Protein AF-A0A327VE79-F1 (afdb_monomer_lite)

Sequence (157 aa):
MPVRDIQALRSAVVGSVSLAGVLRALGLPQSGHVQARVKESIKAQGLSTAHFTGQGHNRGRPAANRKTADEILRRLPGDAPRPKRPQLVRALEEKGVEYECRLCGTGPVWRGKRLVLEIDHVNGDPRDNRLGNLRYLCPSCHSQTATHSRPRKGARR

Structure (mmCIF, N/CA/C/O backbone):
data_AF-A0A327VE79-F1
#
_entry.id   AF-A0A327VE79-F1
#
loop_
_atom_site.group_PDB
_atom_site.id
_atom_site.type_symbol
_atom_site.label_atom_id
_atom_site.label_alt_id
_atom_site.label_comp_id
_atom_site.label_asym_id
_atom_site.label_entity_id
_atom_site.label_seq_id
_atom_site.pdbx_PDB_ins_code
_atom_site.Cartn_x
_atom_site.Cartn_y
_atom_site.Cartn_z
_atom_site.occupancy
_atom_site.B_iso_or_equiv
_atom_site.auth_seq_id
_atom_site.auth_comp_id
_atom_site.auth_asym_id
_atom_site.auth_atom_id
_atom_site.pdbx_PDB_model_num
ATOM 1 N N . MET A 1 1 ? -21.069 8.135 39.970 1.00 51.06 1 MET A N 1
ATOM 2 C CA . MET A 1 1 ? -22.520 8.043 39.724 1.00 51.06 1 MET A CA 1
ATOM 3 C C . MET A 1 1 ? -22.723 7.130 38.520 1.00 51.06 1 MET A C 1
ATOM 5 O O . MET A 1 1 ? -22.349 7.553 37.430 1.00 51.06 1 MET A O 1
ATOM 9 N N . PRO A 1 2 ? -23.160 5.873 38.710 1.00 60.34 2 PRO A N 1
ATOM 10 C CA . PRO A 1 2 ? -23.519 4.982 37.600 1.00 60.34 2 PRO A CA 1
ATOM 11 C C . PRO A 1 2 ? -24.681 5.583 36.795 1.00 60.34 2 PRO A C 1
ATOM 13 O O . PRO A 1 2 ? -25.408 6.426 37.325 1.00 60.34 2 PRO A O 1
ATOM 16 N N . VAL A 1 3 ? -24.855 5.177 35.531 1.00 68.31 3 VAL A N 1
ATOM 17 C CA . VAL A 1 3 ? -26.069 5.531 34.773 1.00 68.31 3 VAL A CA 1
ATOM 18 C C . VAL A 1 3 ? -27.247 4.910 35.522 1.00 68.31 3 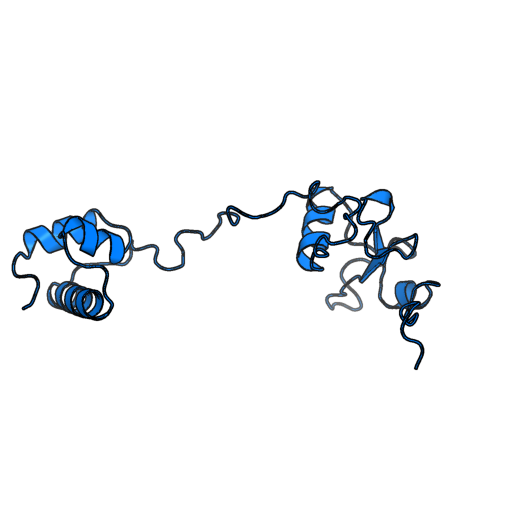VAL A C 1
ATOM 20 O O . VAL A 1 3 ? -27.370 3.691 35.571 1.00 68.31 3 VAL A O 1
ATOM 23 N N . ARG A 1 4 ? -28.041 5.744 36.203 1.00 70.44 4 ARG A N 1
ATOM 24 C CA . ARG A 1 4 ? -29.097 5.286 37.123 1.00 70.44 4 ARG A CA 1
ATOM 25 C C . ARG A 1 4 ? -30.332 4.777 36.384 1.00 70.44 4 ARG A C 1
ATOM 27 O O . ARG A 1 4 ? -31.035 3.921 36.905 1.00 70.44 4 ARG A O 1
ATOM 34 N N . ASP A 1 5 ? -30.569 5.287 35.179 1.00 87.19 5 ASP A N 1
ATOM 35 C CA . ASP A 1 5 ? -31.680 4.863 34.337 1.00 87.19 5 ASP A CA 1
ATOM 36 C C . ASP A 1 5 ? -31.263 3.688 33.439 1.00 87.19 5 ASP A C 1
ATOM 38 O O . ASP A 1 5 ? -30.596 3.845 32.411 1.00 87.19 5 ASP A O 1
ATOM 42 N N . ILE A 1 6 ? -31.653 2.487 33.864 1.00 85.69 6 ILE A N 1
ATOM 43 C CA . ILE A 1 6 ? -31.361 1.229 33.171 1.00 85.69 6 ILE A CA 1
ATOM 44 C C . ILE A 1 6 ? -32.112 1.145 31.833 1.00 85.69 6 ILE A C 1
ATOM 46 O O . ILE A 1 6 ? -31.572 0.597 30.869 1.00 85.69 6 ILE A O 1
ATOM 50 N N . GLN A 1 7 ? -33.327 1.701 31.740 1.00 89.19 7 GLN A N 1
ATOM 51 C CA . GLN A 1 7 ? -34.115 1.671 30.503 1.00 89.19 7 GLN A CA 1
ATOM 52 C C . GLN A 1 7 ? -33.508 2.603 29.459 1.00 89.19 7 GLN A C 1
ATOM 54 O O . GLN A 1 7 ? -33.308 2.190 28.315 1.00 89.19 7 GLN A O 1
ATOM 59 N N . ALA A 1 8 ? -33.111 3.813 29.861 1.00 90.19 8 ALA A N 1
ATOM 60 C CA . ALA A 1 8 ? -32.377 4.721 28.985 1.00 90.19 8 ALA A CA 1
ATOM 61 C C . ALA A 1 8 ? -31.054 4.104 28.508 1.00 90.19 8 ALA A C 1
ATOM 63 O O . ALA A 1 8 ? -30.742 4.166 27.317 1.00 90.19 8 ALA A O 1
ATOM 64 N N . LEU A 1 9 ? -30.297 3.446 29.400 1.00 92.31 9 LEU A N 1
ATOM 65 C CA . LEU A 1 9 ? -29.057 2.755 29.032 1.00 92.31 9 LEU A CA 1
ATOM 66 C C . LEU A 1 9 ? -29.307 1.639 28.008 1.00 92.31 9 LEU A C 1
ATOM 68 O O . LEU A 1 9 ? -28.587 1.553 27.012 1.00 92.31 9 LEU A O 1
ATOM 72 N N . ARG A 1 10 ? -30.326 0.799 28.224 1.00 92.81 10 ARG A N 1
ATOM 73 C CA . ARG A 1 10 ? -30.683 -0.286 27.300 1.00 92.81 10 ARG A CA 1
ATOM 74 C C . ARG A 1 10 ? -31.088 0.264 25.932 1.00 92.81 10 ARG A C 1
ATOM 76 O O . ARG A 1 10 ? -30.537 -0.187 24.929 1.00 92.81 10 ARG A O 1
ATOM 83 N N . SER A 1 11 ? -31.972 1.258 25.886 1.00 93.31 11 SER A N 1
ATOM 84 C CA . SER A 1 11 ? -32.394 1.908 24.638 1.00 93.31 11 SER A CA 1
ATOM 85 C C . SER A 1 11 ? -31.215 2.536 23.892 1.00 93.31 11 SER A C 1
ATOM 87 O O . SER A 1 11 ? -31.074 2.349 22.684 1.00 93.31 11 SER A O 1
ATOM 89 N N . ALA A 1 12 ? -30.307 3.204 24.610 1.00 93.88 12 ALA A N 1
ATOM 90 C CA . ALA A 1 12 ? -29.112 3.802 24.023 1.00 93.88 12 ALA A CA 1
ATOM 91 C C . ALA A 1 12 ? -28.140 2.755 23.451 1.00 93.88 12 ALA A C 1
ATOM 93 O O . ALA A 1 12 ? -27.565 2.982 22.385 1.00 93.88 12 ALA A O 1
ATOM 94 N N . VAL A 1 13 ? -27.957 1.612 24.126 1.00 93.75 13 VAL A N 1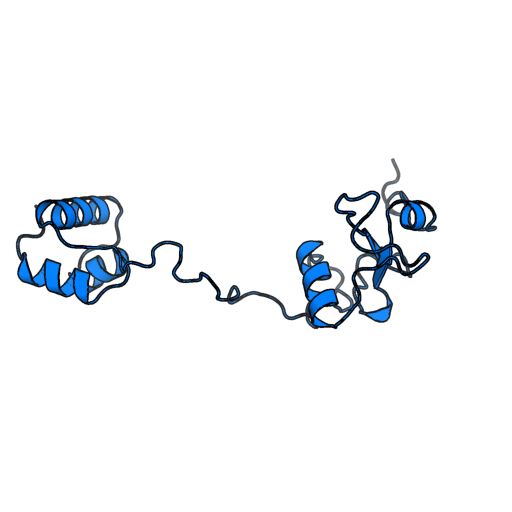
ATOM 95 C CA . VAL A 1 13 ? -27.116 0.499 23.645 1.00 93.75 13 VAL A CA 1
ATOM 96 C C . VAL A 1 13 ? -27.721 -0.163 22.411 1.00 93.75 13 VAL A C 1
ATOM 98 O O . VAL A 1 13 ? -27.000 -0.403 21.446 1.00 93.75 13 VAL A O 1
ATOM 101 N N . VAL A 1 14 ? -29.030 -0.422 22.405 1.00 93.56 14 VAL A N 1
ATOM 102 C CA . VAL A 1 14 ? -29.722 -1.023 21.253 1.00 93.56 14 VAL A CA 1
ATOM 103 C C . VAL A 1 14 ? -29.694 -0.085 20.041 1.00 93.56 14 VAL A C 1
ATOM 105 O O . VAL A 1 14 ? -29.409 -0.530 18.934 1.00 93.56 14 VAL A O 1
ATOM 108 N N . GLY A 1 15 ? -29.912 1.218 20.243 1.00 92.00 15 GLY A N 1
ATOM 109 C CA . GLY A 1 15 ? -29.928 2.217 19.168 1.00 92.00 15 GLY A CA 1
ATOM 110 C C . GLY A 1 15 ? -28.552 2.664 18.659 1.00 92.00 15 GLY A C 1
ATOM 111 O O . GLY A 1 15 ? -28.477 3.489 17.750 1.00 92.00 15 GLY A O 1
ATOM 112 N N . SER A 1 16 ? -27.454 2.162 19.232 1.00 92.94 16 SER A N 1
ATOM 113 C CA . SER A 1 16 ? -26.094 2.593 18.892 1.00 92.94 16 SER A CA 1
ATOM 114 C C . SER A 1 16 ? -25.228 1.448 18.382 1.00 92.94 16 SER A C 1
ATOM 116 O O . SER A 1 16 ? -25.327 0.318 18.836 1.00 92.94 16 SER A O 1
ATOM 118 N N . VAL A 1 17 ? -24.281 1.773 17.500 1.00 90.62 17 VAL A N 1
ATOM 119 C CA . VAL A 1 17 ? -23.235 0.845 17.016 1.00 90.62 17 VAL A CA 1
ATOM 120 C C . VAL A 1 17 ? -21.860 1.112 17.648 1.00 90.62 17 VAL A C 1
ATOM 122 O O . VAL A 1 17 ? -20.842 0.560 17.233 1.00 90.62 17 VAL A O 1
ATOM 125 N N . SER A 1 18 ? -21.789 2.018 18.627 1.00 91.00 18 SER A N 1
ATOM 126 C CA . SER A 1 18 ? -20.550 2.384 19.323 1.00 91.00 18 SER A CA 1
ATOM 127 C C . SER A 1 18 ? -20.831 3.040 20.674 1.00 91.00 18 SER A C 1
ATOM 129 O O . SER A 1 18 ? -21.877 3.659 20.861 1.00 91.00 18 SER A O 1
ATOM 131 N N . LEU A 1 19 ? -19.852 3.008 21.584 1.00 90.88 19 LEU A N 1
ATOM 132 C CA . LEU A 1 19 ? -19.936 3.702 22.878 1.00 90.88 19 LEU A CA 1
ATOM 133 C C . LEU A 1 19 ? -20.064 5.220 22.749 1.00 90.88 19 LEU A C 1
ATOM 135 O O . LEU A 1 19 ? -20.756 5.839 23.549 1.00 90.88 19 LEU A O 1
ATOM 139 N N . ALA A 1 20 ? -19.436 5.819 21.736 1.00 90.62 20 ALA A N 1
ATOM 140 C CA . ALA A 1 20 ? -19.617 7.239 21.451 1.00 90.62 20 ALA A CA 1
ATOM 141 C C . ALA A 1 20 ? -21.079 7.549 21.085 1.00 90.62 20 ALA A C 1
ATOM 143 O O . ALA A 1 20 ? -21.621 8.559 21.530 1.00 90.62 20 ALA A O 1
ATOM 144 N N . GLY A 1 21 ? -21.728 6.655 20.328 1.00 91.06 21 GLY A N 1
ATOM 145 C CA . GLY A 1 21 ? -23.165 6.704 20.049 1.00 91.06 21 GLY A CA 1
ATOM 146 C C . GLY A 1 21 ? -24.008 6.628 21.321 1.00 91.06 21 GLY A C 1
ATOM 147 O O . GLY A 1 21 ? -24.836 7.508 21.534 1.00 91.06 21 GLY A O 1
ATOM 148 N N . VAL A 1 22 ? -23.711 5.667 22.204 1.00 93.00 22 VAL A N 1
ATOM 149 C CA . VAL A 1 22 ? -24.403 5.515 23.498 1.00 93.00 22 VAL A CA 1
ATOM 150 C C . VAL A 1 22 ? -24.294 6.790 24.330 1.00 93.00 22 VAL A C 1
ATOM 152 O O . VAL A 1 22 ? -25.290 7.296 24.830 1.00 93.00 22 VAL A O 1
ATOM 155 N N . LEU A 1 23 ? -23.092 7.355 24.439 1.00 93.25 23 LEU A N 1
ATOM 156 C CA . LEU A 1 23 ? -22.861 8.598 25.169 1.00 93.25 23 LEU A CA 1
ATOM 157 C C . LEU A 1 23 ? -23.647 9.776 24.584 1.00 93.25 23 LEU A C 1
ATOM 159 O O . LEU A 1 23 ? -24.232 10.532 25.348 1.00 93.25 23 LEU A O 1
ATOM 163 N N . ARG A 1 24 ? -23.714 9.912 23.250 1.00 93.44 24 ARG A N 1
ATOM 164 C CA . ARG A 1 24 ? -24.538 10.947 22.598 1.00 93.44 24 ARG A CA 1
ATOM 165 C C . ARG A 1 24 ? -26.024 10.759 22.890 1.00 93.44 24 ARG A C 1
ATOM 167 O O . ARG A 1 24 ? -26.687 11.731 23.224 1.00 93.44 24 ARG A O 1
ATOM 174 N N . ALA A 1 25 ? -26.523 9.527 22.798 1.00 92.56 25 ALA A N 1
ATOM 175 C CA . ALA A 1 25 ? -27.922 9.205 23.076 1.00 92.56 25 ALA A CA 1
ATOM 176 C C . ALA A 1 25 ? -28.309 9.483 24.539 1.00 92.56 25 ALA A C 1
ATOM 178 O O . ALA A 1 25 ? -29.440 9.866 24.813 1.00 92.56 25 ALA A O 1
ATOM 179 N N . LEU A 1 26 ? -27.359 9.341 25.466 1.00 91.75 26 LEU A N 1
ATOM 180 C CA . LEU A 1 26 ? -27.535 9.661 26.885 1.00 91.75 26 LEU A CA 1
ATOM 181 C C . LEU A 1 26 ? -27.219 11.130 27.231 1.00 91.75 26 LEU A C 1
ATOM 183 O O . LEU A 1 26 ? -27.263 11.491 28.404 1.00 91.75 26 LEU A O 1
ATOM 187 N N . GLY A 1 27 ? -26.849 11.969 26.254 1.00 92.00 27 GLY A N 1
ATOM 188 C CA . GLY A 1 27 ? -26.460 13.367 26.491 1.00 92.00 27 GLY A CA 1
ATOM 189 C C . GLY A 1 27 ? -25.178 13.532 27.320 1.00 92.00 27 GLY A C 1
ATOM 190 O O . GLY A 1 27 ? -24.968 14.564 27.953 1.00 92.00 27 GLY A O 1
ATOM 191 N N . LEU A 1 28 ? -24.323 12.510 27.354 1.00 91.56 28 LEU A N 1
ATOM 192 C CA . LEU A 1 28 ? -23.120 12.471 28.176 1.00 91.56 28 LEU A CA 1
ATOM 193 C C . LEU A 1 28 ? -21.878 12.987 27.422 1.00 91.56 28 LEU A C 1
ATOM 195 O O . LEU A 1 28 ? -21.733 12.753 26.215 1.00 91.56 28 LEU A O 1
ATOM 199 N N . PRO A 1 29 ? -20.917 13.615 28.129 1.00 91.06 29 PRO A N 1
ATOM 200 C CA . PRO A 1 29 ? -19.664 14.063 27.530 1.00 91.06 29 PRO A CA 1
ATOM 201 C C . PRO A 1 29 ? -18.846 12.921 26.913 1.00 91.06 29 PRO A C 1
ATOM 203 O O . PRO A 1 29 ? -18.731 11.829 27.475 1.00 91.06 29 PRO A O 1
ATOM 206 N N . GLN A 1 30 ? -18.189 13.205 25.787 1.00 89.56 30 GLN A N 1
ATOM 207 C CA . GLN A 1 30 ? -17.290 12.273 25.099 1.00 89.56 30 GLN A CA 1
ATOM 208 C C . GLN A 1 30 ? -15.899 12.260 25.752 1.00 89.56 30 GLN A C 1
ATOM 210 O O . GLN A 1 30 ? -14.935 12.773 25.193 1.00 89.56 30 GLN A O 1
ATOM 215 N N . SER A 1 31 ? -15.783 11.677 26.948 1.00 92.00 31 SER A N 1
ATOM 216 C CA . SER A 1 31 ? -14.502 11.538 27.654 1.00 92.00 31 SER A CA 1
ATOM 217 C C . SER A 1 31 ? -14.196 10.089 28.029 1.00 92.00 31 SER A C 1
ATOM 219 O O . SER A 1 31 ? -15.102 9.278 28.229 1.00 92.00 31 SER A O 1
ATOM 221 N N . GLY A 1 32 ? -12.908 9.753 28.154 1.00 87.94 32 GLY A N 1
ATOM 222 C CA . GLY A 1 32 ? -12.463 8.395 28.494 1.00 87.94 32 GLY A CA 1
ATOM 223 C C . GLY A 1 32 ? -12.989 7.907 29.849 1.00 87.94 32 GLY A C 1
ATOM 224 O O . GLY A 1 32 ? -13.419 6.763 29.973 1.00 87.94 32 GLY A O 1
ATOM 225 N N . HIS A 1 33 ? -13.044 8.794 30.845 1.00 90.44 33 HIS A N 1
ATOM 226 C CA . HIS A 1 33 ? -13.586 8.479 32.168 1.00 90.44 33 HIS A CA 1
ATOM 227 C C . HIS A 1 33 ? -15.098 8.193 32.131 1.00 90.44 33 HIS A C 1
ATOM 229 O O . HIS A 1 33 ? -15.568 7.244 32.759 1.00 90.44 33 HIS A O 1
ATOM 235 N N . VAL A 1 34 ? -15.872 8.964 31.358 1.00 90.50 34 VAL A N 1
ATOM 236 C CA . VAL A 1 34 ? -17.316 8.718 31.203 1.00 90.50 34 VAL A CA 1
ATOM 237 C C . VAL A 1 34 ? -17.557 7.443 30.381 1.00 90.50 34 VAL A C 1
ATOM 239 O O . VAL A 1 34 ? -18.409 6.635 30.748 1.00 90.50 34 VAL A O 1
ATOM 242 N N . GLN A 1 35 ? -16.753 7.190 29.341 1.00 91.12 35 GLN A N 1
ATOM 243 C CA . GLN A 1 35 ? -16.774 5.928 28.590 1.00 91.12 35 GLN A CA 1
ATOM 244 C C . GLN A 1 35 ? -16.532 4.7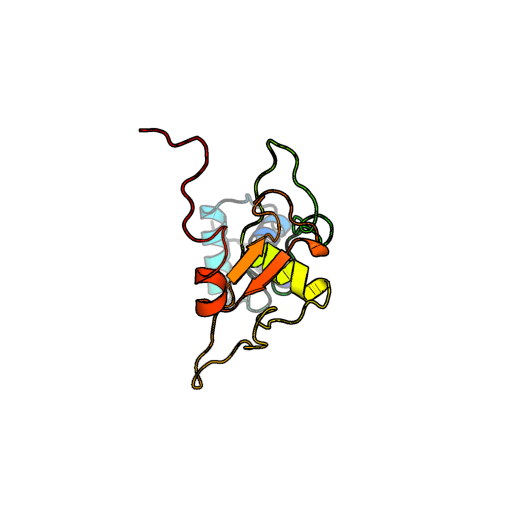06 29.483 1.00 91.12 35 GLN A C 1
ATOM 246 O O . GLN A 1 35 ? -17.257 3.719 29.360 1.00 91.12 35 GLN A O 1
ATOM 251 N N . ALA A 1 36 ? -15.537 4.757 30.376 1.00 91.62 36 ALA A N 1
ATOM 252 C CA . ALA A 1 36 ? -15.231 3.663 31.297 1.00 91.62 36 ALA A CA 1
ATOM 253 C C . ALA A 1 36 ? -16.426 3.343 32.209 1.00 91.62 36 ALA A C 1
ATOM 255 O O . ALA A 1 36 ? -16.842 2.191 32.305 1.00 91.62 36 ALA A O 1
ATOM 256 N N . ARG A 1 37 ? -17.065 4.376 32.766 1.00 90.81 37 ARG A N 1
ATOM 257 C CA . ARG A 1 37 ? -18.255 4.226 33.619 1.00 90.81 37 ARG A CA 1
ATOM 258 C C . ARG A 1 37 ? -19.466 3.659 32.881 1.00 90.81 37 ARG A C 1
ATOM 260 O O . ARG A 1 37 ? -20.197 2.831 33.425 1.00 90.81 37 ARG A O 1
ATOM 267 N N . VAL A 1 38 ? -19.697 4.088 31.639 1.00 91.88 38 VAL A N 1
ATOM 268 C CA . VAL A 1 38 ? -20.778 3.531 30.810 1.00 91.88 38 VAL A CA 1
ATOM 269 C C . VAL A 1 38 ? -20.489 2.069 30.468 1.00 91.88 38 VAL A C 1
ATOM 271 O O . VAL A 1 38 ? -21.393 1.247 30.571 1.00 91.88 38 VAL A O 1
ATOM 274 N N . LYS A 1 39 ? -19.237 1.704 30.154 1.00 91.56 39 LYS A N 1
ATOM 275 C CA . LYS A 1 39 ? -18.838 0.297 29.959 1.00 91.56 39 LYS A CA 1
ATOM 276 C C . LYS A 1 39 ? -19.095 -0.555 31.204 1.00 91.56 39 LYS A C 1
ATOM 278 O O . LYS A 1 39 ? -19.638 -1.648 31.077 1.00 91.56 39 LYS A O 1
ATOM 283 N N . GLU A 1 40 ? -18.727 -0.063 32.387 1.00 92.00 40 GLU A N 1
ATOM 284 C CA . GLU A 1 40 ? -19.007 -0.740 33.661 1.00 92.00 40 GLU A CA 1
ATOM 285 C C . GLU A 1 40 ? -20.510 -0.938 33.867 1.00 92.00 40 GLU A C 1
ATOM 287 O O . GLU A 1 40 ? -20.940 -2.037 34.208 1.00 92.00 40 GLU A O 1
ATOM 292 N N . SER A 1 41 ? -21.315 0.088 33.576 1.00 92.38 41 SER A N 1
ATOM 293 C CA . SER A 1 41 ? -22.778 0.019 33.686 1.00 92.38 41 SER A CA 1
ATOM 294 C C . SER A 1 41 ? -23.375 -1.002 32.704 1.00 92.38 41 SER A C 1
ATOM 296 O O . SER A 1 41 ? -24.208 -1.810 33.094 1.00 92.38 41 SER A O 1
ATOM 298 N N . ILE A 1 42 ? -22.912 -1.033 31.449 1.00 93.50 42 ILE A N 1
ATOM 299 C CA . ILE A 1 42 ? -23.322 -2.025 30.435 1.00 93.50 42 ILE A CA 1
ATOM 300 C C . ILE A 1 42 ? -23.005 -3.449 30.904 1.00 93.50 42 ILE A C 1
ATOM 302 O O . ILE A 1 42 ? -23.861 -4.330 30.814 1.00 93.50 42 ILE A O 1
ATOM 306 N N . LYS A 1 43 ? -21.791 -3.667 31.431 1.00 92.31 43 LYS A N 1
ATOM 307 C CA . LYS A 1 43 ? -21.346 -4.971 31.943 1.00 92.31 43 LYS A CA 1
ATOM 308 C C . LYS A 1 43 ? -22.174 -5.411 33.150 1.00 92.31 43 LYS A C 1
ATOM 310 O O . LYS A 1 43 ? -22.607 -6.557 33.189 1.00 92.31 43 LYS A O 1
ATOM 315 N N . ALA A 1 44 ? -22.417 -4.508 34.101 1.00 91.94 44 ALA A N 1
ATOM 316 C CA . ALA A 1 44 ? -23.214 -4.787 35.294 1.00 91.94 44 ALA A CA 1
ATOM 317 C C . ALA A 1 44 ? -24.667 -5.168 34.960 1.00 91.94 44 ALA A C 1
ATOM 319 O O . ALA A 1 44 ? -25.265 -5.969 35.668 1.00 91.94 44 ALA A O 1
ATOM 320 N N . GLN A 1 45 ? -25.218 -4.626 33.870 1.00 90.50 45 GLN A N 1
ATOM 321 C CA . GLN A 1 45 ? -26.582 -4.906 33.408 1.00 90.50 45 GLN A CA 1
ATOM 322 C C . GLN A 1 45 ? -26.668 -6.068 32.400 1.00 90.50 45 GLN A C 1
ATOM 324 O O . GLN A 1 45 ? -27.744 -6.334 31.866 1.00 90.50 45 GLN A O 1
ATOM 329 N N . GLY A 1 46 ? -25.551 -6.739 32.093 1.00 90.88 46 GLY A N 1
ATOM 330 C CA . GLY A 1 46 ? -25.524 -7.869 31.157 1.00 90.88 46 GLY A CA 1
ATOM 331 C C . GLY A 1 46 ? -25.960 -7.515 29.730 1.00 90.88 46 GLY A C 1
ATOM 332 O O . GLY A 1 46 ? -26.468 -8.371 29.008 1.00 90.88 46 GLY A O 1
ATOM 333 N N . LEU A 1 47 ? -25.809 -6.255 29.312 1.00 91.25 47 LEU A N 1
ATOM 334 C CA . LEU A 1 47 ? -26.233 -5.812 27.984 1.00 91.25 47 LEU A CA 1
ATOM 335 C C . LEU A 1 47 ? -25.210 -6.238 26.923 1.00 91.25 47 LEU A C 1
ATOM 337 O O . LEU A 1 47 ? -24.013 -5.965 27.044 1.00 91.25 47 LEU A O 1
ATOM 341 N N . SER A 1 48 ? -25.687 -6.871 25.849 1.00 89.94 48 SER A N 1
ATOM 342 C CA . SER A 1 48 ? -24.834 -7.221 24.711 1.00 89.94 48 SER A CA 1
ATOM 343 C C . SER A 1 48 ? -24.378 -5.970 23.957 1.00 89.94 48 SER A C 1
ATOM 345 O O . SER A 1 48 ? -25.158 -5.057 23.692 1.00 89.94 48 SER A O 1
ATOM 347 N N . THR A 1 49 ? -23.098 -5.956 23.583 1.00 91.06 49 THR A N 1
ATOM 348 C CA . THR A 1 49 ? -22.476 -4.941 22.711 1.00 91.06 49 THR A CA 1
ATOM 349 C C . THR A 1 49 ? -21.844 -5.573 21.472 1.00 91.06 49 THR A C 1
ATOM 351 O O . THR A 1 49 ? -21.035 -4.946 20.795 1.00 91.06 49 THR A O 1
ATOM 354 N N . ALA A 1 50 ? -22.204 -6.823 21.158 1.00 87.69 50 ALA A N 1
ATOM 355 C CA . ALA A 1 50 ? -21.634 -7.573 20.039 1.00 87.69 50 ALA A CA 1
ATOM 356 C C . ALA A 1 50 ? -21.908 -6.921 18.670 1.00 87.69 50 ALA A C 1
ATOM 358 O O . ALA A 1 50 ? -21.115 -7.069 17.746 1.00 87.69 50 ALA A O 1
ATOM 359 N N . HIS A 1 51 ? -23.003 -6.165 18.548 1.00 88.94 51 HIS A N 1
ATOM 360 C CA . HIS A 1 51 ? -23.349 -5.392 17.351 1.00 88.94 51 HIS A CA 1
ATOM 361 C C . HIS A 1 51 ? -22.550 -4.092 17.210 1.00 88.94 51 HIS A C 1
ATOM 363 O O . HIS A 1 51 ? -22.668 -3.405 16.194 1.00 88.94 51 HIS A O 1
ATOM 369 N N . PHE A 1 52 ? -21.740 -3.716 18.206 1.00 90.75 52 PHE A N 1
ATOM 370 C CA . PHE A 1 52 ? -20.899 -2.534 18.088 1.00 90.75 52 PHE A CA 1
ATOM 371 C C . PHE A 1 52 ? -19.787 -2.792 17.076 1.00 90.75 52 PHE A C 1
ATOM 373 O O . PHE A 1 52 ? -18.991 -3.718 17.204 1.00 90.75 52 PHE A O 1
ATOM 380 N N . THR A 1 53 ? -19.675 -1.913 16.086 1.00 84.38 53 THR A N 1
ATOM 381 C CA . THR A 1 53 ? -18.704 -2.066 14.998 1.00 84.38 53 THR A CA 1
ATOM 382 C C . THR A 1 53 ? -17.283 -1.718 15.436 1.00 84.38 53 THR A C 1
ATOM 384 O O . THR A 1 53 ? -16.316 -2.163 14.820 1.00 84.38 53 THR A O 1
ATOM 387 N N . GLY A 1 54 ? -17.133 -0.897 16.484 1.00 79.50 54 GLY A N 1
ATOM 388 C CA . GLY A 1 54 ? -15.837 -0.467 17.013 1.00 79.50 54 GLY A CA 1
ATOM 389 C C . GLY A 1 54 ? -14.901 0.077 15.925 1.00 79.50 54 GLY A C 1
ATOM 390 O O . GLY A 1 54 ? -15.297 0.886 15.081 1.00 79.50 54 GLY A O 1
ATOM 391 N N . GLN A 1 55 ? -13.656 -0.407 15.912 1.00 70.25 55 GLN A N 1
ATOM 392 C CA . GLN A 1 55 ? -12.658 -0.062 14.885 1.00 70.25 55 GLN A CA 1
ATOM 393 C C . GLN A 1 55 ? -12.975 -0.654 13.495 1.00 70.25 55 GLN A C 1
ATOM 395 O O . GLN A 1 55 ? -12.347 -0.290 12.507 1.00 70.25 55 GLN A O 1
ATOM 400 N N . GLY A 1 56 ? -13.968 -1.541 13.396 1.00 73.81 56 GLY A N 1
ATOM 401 C CA . GLY A 1 56 ? -14.425 -2.165 12.156 1.00 73.81 56 GLY A CA 1
ATOM 402 C C . GLY A 1 56 ? -15.502 -1.388 11.395 1.00 73.81 56 GLY A C 1
ATOM 403 O O . GLY A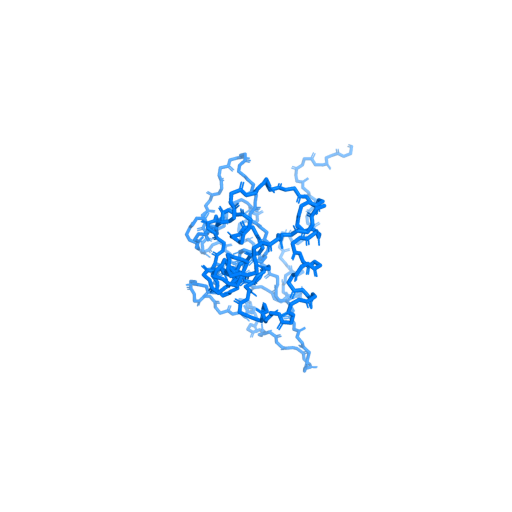 1 56 ? -15.965 -1.885 10.377 1.00 73.81 56 GLY A O 1
ATOM 404 N N . HIS A 1 57 ? -15.895 -0.184 11.827 1.00 77.50 57 HIS A N 1
ATOM 405 C CA . HIS A 1 57 ? -16.931 0.618 11.148 1.00 77.50 57 HIS A CA 1
ATOM 406 C C . HIS A 1 57 ? -16.608 0.939 9.674 1.00 77.50 57 HIS A C 1
ATOM 408 O O . HIS A 1 57 ? -17.517 1.121 8.870 1.00 77.50 57 HIS A O 1
ATOM 414 N N . ASN A 1 58 ? -15.321 0.960 9.312 1.00 72.50 58 ASN A N 1
ATOM 415 C CA . ASN A 1 58 ? -14.852 1.137 7.933 1.00 72.50 58 ASN A CA 1
ATOM 416 C C . ASN A 1 58 ? -14.373 -0.168 7.279 1.00 72.50 58 ASN A C 1
ATOM 418 O O . ASN A 1 58 ? -13.800 -0.140 6.190 1.00 72.50 58 ASN A O 1
ATOM 422 N N . ARG A 1 59 ? -14.558 -1.327 7.919 1.00 76.38 59 ARG A N 1
ATOM 423 C CA . ARG A 1 59 ? -14.086 -2.603 7.373 1.00 76.38 59 ARG A CA 1
ATOM 424 C C . ARG A 1 59 ? -14.811 -2.890 6.056 1.00 76.38 59 ARG A C 1
ATOM 426 O O . ARG A 1 59 ? -16.030 -2.816 5.982 1.00 76.38 59 ARG A O 1
ATOM 433 N N . GLY A 1 60 ? -14.042 -3.178 5.007 1.00 79.31 60 GLY A N 1
ATOM 434 C CA . GLY A 1 60 ? -14.563 -3.395 3.653 1.00 79.31 60 GLY A CA 1
ATOM 435 C C . GLY A 1 60 ? -14.870 -2.116 2.866 1.00 79.31 60 GLY A C 1
ATOM 436 O O . GLY A 1 60 ? -15.115 -2.201 1.666 1.00 79.31 60 GLY A O 1
ATOM 437 N N . ARG A 1 61 ? -14.802 -0.930 3.486 1.00 80.44 61 ARG A N 1
ATOM 438 C CA . ARG A 1 61 ? -14.945 0.349 2.783 1.00 80.44 61 ARG A CA 1
ATOM 439 C C . ARG A 1 61 ? -13.568 0.945 2.491 1.00 80.44 61 ARG A C 1
ATOM 441 O O . ARG A 1 61 ? -12.720 0.994 3.385 1.00 80.44 61 ARG A O 1
ATOM 448 N N . PRO A 1 62 ? -13.315 1.414 1.260 1.00 79.94 62 PRO A N 1
ATOM 449 C CA . PRO A 1 62 ? -12.133 2.211 0.982 1.00 79.94 62 PRO A CA 1
ATOM 450 C C . PRO A 1 62 ? -12.074 3.449 1.883 1.00 79.94 62 PRO A C 1
ATOM 452 O O . PRO A 1 62 ? -13.105 4.036 2.207 1.00 79.94 62 PRO A O 1
ATOM 455 N N . ALA A 1 63 ? -10.866 3.870 2.261 1.00 83.12 63 ALA A N 1
ATOM 456 C CA . ALA A 1 63 ? -10.691 5.146 2.945 1.00 83.12 63 ALA A CA 1
ATOM 457 C C . ALA A 1 63 ? -11.245 6.284 2.073 1.00 83.12 63 ALA A C 1
ATOM 459 O O . ALA A 1 63 ? -11.015 6.296 0.864 1.00 83.12 63 ALA A O 1
ATOM 460 N N . ALA A 1 64 ? -11.934 7.252 2.681 1.00 83.25 64 ALA A N 1
ATOM 461 C CA . ALA A 1 64 ? -12.555 8.363 1.953 1.00 83.25 64 ALA A CA 1
ATOM 462 C C . ALA A 1 64 ? -11.545 9.189 1.131 1.00 83.25 64 ALA A C 1
ATOM 464 O O . ALA A 1 64 ? -11.887 9.744 0.097 1.00 83.25 64 ALA A O 1
ATOM 465 N N . ASN A 1 65 ? -10.283 9.231 1.565 1.00 86.88 65 ASN A N 1
ATOM 466 C CA . ASN A 1 65 ? -9.179 9.910 0.887 1.00 86.88 65 ASN A CA 1
ATOM 467 C C . ASN A 1 65 ? -8.336 8.976 -0.008 1.00 86.88 65 ASN A C 1
ATOM 469 O O . ASN A 1 65 ? -7.194 9.301 -0.352 1.00 86.88 65 ASN A O 1
ATOM 473 N N . ARG A 1 66 ? -8.844 7.785 -0.351 1.00 90.56 66 ARG A N 1
ATOM 474 C CA . ARG A 1 66 ? -8.164 6.866 -1.270 1.00 90.56 66 ARG A CA 1
ATOM 475 C C . ARG A 1 66 ? -8.172 7.470 -2.674 1.00 90.56 66 ARG A C 1
ATOM 477 O O . ARG A 1 66 ? -9.223 7.611 -3.281 1.00 90.56 66 ARG A O 1
ATOM 484 N N . LYS A 1 67 ? -6.978 7.732 -3.205 1.00 93.12 67 LYS A N 1
ATOM 485 C CA . LYS A 1 67 ? -6.784 8.172 -4.595 1.00 93.12 67 LYS A CA 1
ATOM 486 C C . LYS A 1 67 ? -7.248 7.113 -5.595 1.00 93.12 67 LYS A C 1
ATOM 488 O O . LYS A 1 67 ? -7.039 5.918 -5.364 1.00 93.12 67 LYS A O 1
ATOM 493 N N . THR A 1 68 ? -7.797 7.529 -6.723 1.00 94.94 68 THR A N 1
ATOM 494 C CA . THR A 1 68 ? -8.102 6.654 -7.864 1.00 94.94 68 THR A CA 1
ATOM 495 C C . THR A 1 68 ? -6.821 6.168 -8.555 1.00 94.94 68 THR A C 1
ATOM 497 O O . THR A 1 68 ? -5.727 6.685 -8.296 1.00 94.94 68 THR A O 1
ATOM 500 N N . ALA A 1 69 ? -6.933 5.159 -9.426 1.00 96.12 69 ALA A N 1
ATOM 501 C CA . ALA A 1 69 ? -5.818 4.739 -10.272 1.00 96.12 69 ALA A CA 1
ATOM 502 C C . ALA A 1 69 ? -5.296 5.895 -11.141 1.00 96.12 69 ALA A C 1
ATOM 504 O O . ALA A 1 69 ? -4.087 6.092 -11.210 1.00 96.12 69 ALA A O 1
ATOM 505 N N . ASP A 1 70 ? -6.182 6.703 -11.728 1.00 95.94 70 ASP A N 1
ATOM 506 C CA . ASP A 1 70 ? -5.807 7.812 -12.618 1.00 95.94 70 ASP A CA 1
ATOM 507 C C . ASP A 1 70 ? -5.100 8.959 -11.884 1.00 95.94 70 ASP A C 1
ATOM 509 O O . ASP A 1 70 ? -4.145 9.548 -12.390 1.00 95.94 70 ASP A O 1
ATOM 513 N N . GLU A 1 71 ? -5.481 9.233 -10.635 1.00 95.44 71 GLU A N 1
ATOM 514 C CA . GLU A 1 71 ? -4.777 10.211 -9.798 1.00 95.44 71 GLU A CA 1
ATOM 515 C C . GLU A 1 71 ? -3.351 9.775 -9.425 1.00 95.44 71 GLU A C 1
ATOM 517 O O . GLU A 1 71 ? -2.508 10.622 -9.097 1.00 95.44 71 GLU A O 1
ATOM 522 N N . ILE A 1 72 ? -3.091 8.464 -9.434 1.00 96.75 72 ILE A N 1
ATOM 523 C CA . ILE A 1 72 ? -1.788 7.859 -9.141 1.00 96.75 72 ILE A CA 1
ATOM 524 C C . ILE A 1 72 ? -0.950 7.723 -10.414 1.00 96.75 72 ILE A C 1
ATOM 526 O O . ILE A 1 72 ? 0.231 8.081 -10.399 1.00 96.75 72 ILE A O 1
ATOM 530 N N . LEU A 1 73 ? -1.546 7.219 -11.496 1.00 97.50 73 LEU A N 1
ATOM 531 C CA . LEU A 1 73 ? -0.888 6.845 -12.749 1.00 97.50 73 LEU A CA 1
ATOM 532 C C . LEU A 1 73 ? -0.761 8.026 -13.712 1.00 97.50 73 LEU A C 1
ATOM 534 O O . LEU A 1 73 ? -1.180 7.994 -14.869 1.00 97.50 73 LEU A O 1
ATOM 538 N N . ARG A 1 74 ? -0.157 9.095 -13.209 1.00 96.81 74 ARG A N 1
ATOM 539 C CA . ARG A 1 74 ? 0.056 10.346 -13.931 1.00 96.81 74 ARG A CA 1
ATOM 540 C C . ARG A 1 74 ? 1.458 10.872 -13.694 1.00 96.81 74 ARG A C 1
ATOM 542 O O . ARG A 1 74 ? 2.160 10.453 -12.771 1.00 96.81 74 ARG A O 1
ATOM 549 N N . ARG A 1 75 ? 1.841 11.872 -14.482 1.00 96.75 75 ARG A N 1
ATOM 550 C CA . ARG A 1 75 ? 3.035 12.655 -14.181 1.00 96.75 75 ARG A CA 1
ATOM 551 C C . ARG A 1 75 ? 2.780 13.536 -12.958 1.00 96.75 75 ARG A C 1
ATOM 553 O O . ARG A 1 75 ? 1.771 14.243 -12.884 1.00 96.75 75 ARG A O 1
ATOM 560 N N . LEU A 1 76 ? 3.679 13.461 -11.983 1.00 94.44 76 LEU A N 1
ATOM 561 C CA . LEU A 1 76 ? 3.584 14.234 -10.752 1.00 94.44 76 LEU A CA 1
ATOM 562 C C . LEU A 1 76 ? 4.140 15.653 -10.955 1.00 94.44 76 LEU A C 1
ATOM 564 O O . LEU A 1 76 ? 5.208 15.800 -11.553 1.00 94.44 76 LEU A O 1
ATOM 568 N N . PRO A 1 77 ? 3.480 16.684 -10.397 1.00 91.19 77 PRO A N 1
ATOM 569 C CA . PRO A 1 77 ? 4.076 18.003 -10.201 1.00 91.19 77 PRO A CA 1
ATOM 570 C C . PRO A 1 77 ? 5.376 17.930 -9.380 1.00 91.19 77 PRO A C 1
ATOM 572 O O . PRO A 1 77 ? 5.623 16.943 -8.681 1.00 91.19 77 PRO A O 1
ATOM 575 N N . GLY A 1 78 ? 6.217 18.964 -9.467 1.00 85.06 78 GLY A N 1
ATOM 576 C CA . GLY A 1 78 ? 7.570 18.982 -8.888 1.00 85.06 78 GLY A CA 1
ATOM 577 C C . GLY A 1 78 ? 7.633 18.866 -7.358 1.00 85.06 78 GLY A C 1
ATOM 578 O O . GLY A 1 78 ? 8.598 18.337 -6.817 1.00 85.06 78 GLY A O 1
ATOM 579 N N . ASP A 1 79 ? 6.591 19.267 -6.649 1.00 88.69 79 ASP A N 1
ATOM 580 C CA . ASP A 1 79 ? 6.474 19.247 -5.187 1.00 88.69 79 ASP A CA 1
ATOM 581 C C . ASP A 1 79 ? 5.566 18.117 -4.668 1.00 88.69 79 ASP A C 1
ATOM 583 O O . ASP A 1 79 ? 5.634 17.740 -3.499 1.00 88.69 79 ASP A O 1
ATOM 587 N N . ALA A 1 80 ? 4.756 17.514 -5.543 1.00 89.88 80 ALA A N 1
ATOM 588 C CA . ALA A 1 80 ? 3.797 16.494 -5.148 1.00 89.88 80 ALA A CA 1
ATOM 589 C C . ALA A 1 80 ? 4.480 15.250 -4.536 1.00 89.88 80 ALA A C 1
ATOM 591 O O . ALA A 1 80 ? 5.492 14.762 -5.064 1.00 89.88 80 ALA A O 1
ATOM 592 N N . PRO A 1 81 ? 3.906 14.673 -3.460 1.00 91.25 81 PRO A N 1
ATOM 593 C CA . PRO A 1 81 ? 4.439 13.468 -2.844 1.00 91.25 81 PRO A CA 1
ATOM 594 C C . PRO A 1 81 ? 4.311 12.275 -3.794 1.00 91.25 81 PRO A C 1
ATOM 596 O O . PRO A 1 81 ? 3.258 12.040 -4.395 1.00 91.25 81 PRO A O 1
ATOM 599 N N . ARG A 1 82 ? 5.383 11.480 -3.893 1.00 93.81 82 ARG A N 1
ATOM 600 C CA . ARG A 1 82 ? 5.382 10.257 -4.704 1.00 93.81 82 ARG A CA 1
ATOM 601 C C . ARG A 1 82 ? 4.458 9.198 -4.095 1.00 93.81 82 ARG A C 1
ATOM 603 O O . ARG A 1 82 ? 4.487 9.008 -2.875 1.00 93.81 82 ARG A O 1
ATOM 610 N N . PRO A 1 83 ? 3.674 8.475 -4.916 1.00 94.31 83 PRO A N 1
ATOM 611 C CA . PRO A 1 83 ? 2.891 7.355 -4.430 1.00 94.31 83 PRO A CA 1
ATOM 612 C C . PRO A 1 83 ? 3.820 6.272 -3.881 1.00 94.31 83 PRO A C 1
ATOM 614 O O . PRO A 1 83 ? 4.901 6.004 -4.413 1.00 94.31 83 PRO A O 1
ATOM 617 N N . LYS A 1 84 ? 3.394 5.637 -2.793 1.00 94.69 84 LYS A N 1
ATOM 618 C CA . LYS A 1 84 ? 4.084 4.471 -2.240 1.00 94.69 84 LYS A CA 1
ATOM 619 C C . LYS A 1 84 ? 3.861 3.272 -3.161 1.00 94.69 84 LYS A C 1
ATOM 621 O O . LYS A 1 84 ? 2.819 3.168 -3.805 1.00 94.69 84 LYS A O 1
ATOM 626 N N . ARG A 1 85 ? 4.786 2.308 -3.151 1.00 95.31 85 ARG A N 1
ATOM 627 C CA . ARG A 1 85 ? 4.692 1.084 -3.968 1.00 95.31 85 ARG A CA 1
ATOM 628 C C . ARG A 1 85 ? 3.318 0.387 -3.895 1.00 95.31 85 ARG A C 1
ATOM 630 O O . ARG A 1 85 ? 2.796 0.074 -4.958 1.00 95.31 85 ARG A O 1
ATOM 637 N N . PRO A 1 86 ? 2.671 0.196 -2.723 1.00 95.94 86 PRO A N 1
ATOM 638 C CA . PRO A 1 86 ? 1.343 -0.429 -2.675 1.00 95.94 86 PRO A CA 1
ATOM 639 C C . PRO A 1 86 ? 0.262 0.347 -3.440 1.00 95.94 86 PRO A C 1
ATOM 641 O O . PRO A 1 86 ? -0.664 -0.252 -3.973 1.00 95.94 86 PRO A O 1
ATOM 644 N N . GLN A 1 87 ? 0.382 1.677 -3.520 1.00 96.75 87 GLN A N 1
ATOM 645 C CA . GLN A 1 87 ? -0.548 2.510 -4.282 1.00 96.75 87 GLN A CA 1
ATOM 646 C C . GLN A 1 87 ? -0.358 2.313 -5.787 1.00 96.75 87 GLN A C 1
ATOM 648 O O . GLN A 1 87 ? -1.354 2.212 -6.493 1.00 96.75 87 GLN A O 1
ATOM 653 N N . LEU A 1 88 ? 0.894 2.224 -6.251 1.00 97.44 88 LEU A N 1
ATOM 654 C CA . LEU A 1 88 ? 1.212 1.933 -7.651 1.00 97.44 88 LEU A CA 1
ATOM 655 C C . LEU A 1 88 ? 0.766 0.524 -8.047 1.00 97.44 88 LEU A C 1
ATOM 657 O O . LEU A 1 88 ? 0.105 0.384 -9.063 1.00 97.44 88 LEU A O 1
ATOM 661 N N . VAL A 1 89 ? 1.061 -0.494 -7.228 1.00 97.31 89 VAL A N 1
ATOM 662 C CA . VAL A 1 89 ? 0.643 -1.880 -7.507 1.00 97.31 89 VAL A CA 1
ATOM 663 C C . VAL A 1 89 ? -0.869 -1.969 -7.673 1.00 97.31 89 VAL A C 1
ATOM 665 O O . VAL A 1 89 ? -1.339 -2.455 -8.691 1.00 97.31 89 VAL A O 1
ATOM 668 N N . ARG A 1 90 ? -1.620 -1.421 -6.715 1.00 96.75 90 ARG A N 1
ATOM 669 C CA . ARG A 1 90 ? -3.081 -1.385 -6.785 1.00 96.75 90 ARG A CA 1
ATOM 670 C C . ARG A 1 90 ? -3.584 -0.636 -8.021 1.00 96.75 90 ARG A C 1
ATOM 672 O O . ARG A 1 90 ? -4.534 -1.072 -8.647 1.00 96.75 90 ARG A O 1
ATOM 679 N N . ALA A 1 91 ? -2.990 0.510 -8.350 1.00 97.69 91 ALA A N 1
ATOM 680 C CA . ALA A 1 91 ? -3.431 1.296 -9.498 1.00 97.69 91 ALA A CA 1
ATOM 681 C C . ALA A 1 91 ? -3.165 0.576 -10.831 1.00 97.69 91 ALA A C 1
ATOM 683 O O . ALA A 1 91 ? -3.992 0.648 -11.731 1.00 97.69 91 ALA A O 1
ATOM 684 N N . LEU A 1 92 ? -2.032 -0.124 -10.950 1.00 97.94 92 LEU A N 1
ATOM 685 C CA . LEU A 1 92 ? -1.698 -0.953 -12.110 1.00 97.94 92 LEU A CA 1
ATOM 686 C C . LEU A 1 92 ? -2.661 -2.141 -12.241 1.00 97.94 92 LEU A C 1
ATOM 688 O O . LEU A 1 92 ? -3.184 -2.380 -13.325 1.00 97.94 92 LEU A O 1
ATOM 692 N N . GLU A 1 93 ? -2.963 -2.817 -11.132 1.00 96.94 93 GLU A N 1
ATOM 693 C CA . GLU A 1 93 ? -3.965 -3.888 -11.067 1.00 96.94 93 GLU A CA 1
ATOM 694 C C . GLU A 1 93 ? -5.364 -3.386 -11.470 1.00 96.94 93 GLU A C 1
ATOM 696 O O . GLU A 1 93 ? -6.019 -3.995 -12.309 1.00 96.94 93 GLU A O 1
ATOM 701 N N . GLU A 1 94 ? -5.793 -2.220 -10.969 1.00 96.88 94 GLU A N 1
ATOM 702 C CA . GLU A 1 94 ? -7.055 -1.562 -11.361 1.00 96.88 94 GLU A CA 1
ATOM 703 C C . GLU A 1 94 ? -7.107 -1.206 -12.860 1.00 96.88 94 GLU A C 1
ATOM 705 O O . GLU A 1 94 ? -8.194 -1.093 -13.425 1.00 96.88 94 GLU A O 1
ATOM 710 N N . LYS A 1 95 ? -5.951 -1.034 -13.516 1.00 97.31 95 LYS A N 1
ATOM 711 C CA . LYS A 1 95 ? -5.836 -0.816 -14.968 1.00 97.31 95 LYS A CA 1
ATOM 712 C C . LYS A 1 95 ? -5.619 -2.105 -15.768 1.00 97.31 95 LYS A C 1
ATOM 714 O O . LYS A 1 95 ? -5.412 -2.021 -16.974 1.00 97.31 95 LYS A O 1
ATOM 719 N N . GLY A 1 96 ? -5.676 -3.273 -15.127 1.00 96.69 96 GLY A N 1
ATOM 720 C CA . GLY A 1 96 ? -5.530 -4.570 -15.789 1.00 96.69 96 GLY A CA 1
ATOM 721 C C . GLY A 1 96 ? -4.098 -4.897 -16.212 1.00 96.69 96 GLY A C 1
ATOM 722 O O . GLY A 1 96 ? -3.901 -5.694 -17.123 1.00 96.69 96 GLY A O 1
ATOM 723 N N . VAL A 1 97 ? -3.090 -4.278 -15.592 1.00 96.94 97 VAL A N 1
ATOM 724 C CA . VAL A 1 97 ? -1.689 -4.614 -15.870 1.00 96.94 97 VAL A CA 1
ATOM 725 C C . VAL A 1 97 ? -1.353 -5.944 -15.213 1.00 96.94 97 VAL A C 1
ATOM 727 O O . VAL A 1 97 ? -1.427 -6.081 -13.990 1.00 96.94 97 VAL A O 1
ATOM 730 N N . GLU A 1 98 ? -0.943 -6.909 -16.027 1.00 96.81 98 GLU A N 1
ATOM 731 C CA . GLU A 1 98 ? -0.557 -8.234 -15.558 1.00 96.81 98 GLU A CA 1
ATOM 732 C C . GLU A 1 98 ? 0.672 -8.171 -14.645 1.00 96.81 98 GLU A C 1
ATOM 734 O O . GLU A 1 98 ? 1.646 -7.457 -14.902 1.00 96.81 98 GLU A O 1
ATOM 739 N N . TYR A 1 99 ? 0.633 -8.936 -13.552 1.00 97.56 99 TYR A N 1
ATOM 740 C CA . TYR A 1 99 ? 1.720 -9.001 -12.577 1.00 97.56 99 TYR A CA 1
ATOM 741 C C . TYR A 1 99 ? 2.804 -9.992 -13.027 1.00 97.56 99 TYR A C 1
ATOM 743 O O . TYR A 1 99 ? 3.077 -10.997 -12.367 1.00 97.56 99 TYR A O 1
ATOM 751 N N . GLU A 1 100 ? 3.426 -9.697 -14.164 1.00 97.81 100 GLU A N 1
ATOM 752 C CA . GLU A 1 100 ? 4.510 -10.474 -14.760 1.00 97.81 100 GLU A CA 1
ATOM 753 C C . GLU A 1 100 ? 5.676 -9.589 -15.204 1.00 97.81 100 GLU A C 1
ATOM 755 O O . GLU A 1 100 ? 5.540 -8.393 -15.465 1.00 97.81 100 GLU A O 1
ATOM 760 N N . CYS A 1 101 ? 6.874 -10.165 -15.256 1.00 98.19 101 CYS A N 1
ATOM 761 C CA . CYS A 1 101 ? 8.045 -9.454 -15.734 1.00 98.19 101 CYS A CA 1
ATOM 762 C C . CYS A 1 101 ? 7.886 -9.118 -17.219 1.00 98.19 101 CYS A C 1
ATOM 764 O O . CYS A 1 101 ? 7.882 -10.013 -18.060 1.00 98.19 101 CYS A O 1
ATOM 766 N N . ARG A 1 102 ? 7.906 -7.828 -17.558 1.00 97.62 102 ARG A N 1
ATOM 767 C CA . ARG A 1 102 ? 7.753 -7.359 -18.939 1.00 97.62 102 ARG A CA 1
ATOM 768 C C . ARG A 1 102 ? 8.853 -7.843 -19.894 1.00 97.62 102 ARG A C 1
ATOM 770 O O . ARG A 1 102 ? 8.652 -7.796 -21.102 1.00 97.62 102 ARG A O 1
ATOM 777 N N . LEU A 1 103 ? 10.013 -8.256 -19.374 1.00 96.94 103 LEU A N 1
ATOM 778 C CA . LEU A 1 103 ? 11.151 -8.700 -20.191 1.00 96.94 103 LEU A CA 1
ATOM 779 C C . LEU A 1 103 ? 11.231 -10.218 -20.367 1.00 96.94 103 LEU A C 1
ATOM 781 O O . LEU A 1 103 ? 11.619 -10.668 -21.437 1.00 96.94 103 LEU A O 1
ATOM 785 N N . CYS A 1 104 ? 10.898 -11.005 -19.342 1.00 97.38 104 CYS A N 1
ATOM 786 C CA . CYS A 1 104 ? 11.078 -12.462 -19.377 1.00 97.38 104 CYS A CA 1
ATOM 787 C C . CYS A 1 104 ? 9.813 -13.271 -19.059 1.00 97.38 104 CYS A C 1
ATOM 789 O O . CYS A 1 104 ? 9.898 -14.490 -18.950 1.00 97.38 104 CYS A O 1
ATOM 791 N N . GLY A 1 105 ? 8.669 -12.621 -18.827 1.00 97.25 105 GLY A N 1
ATOM 792 C CA . GLY A 1 105 ? 7.398 -13.285 -18.514 1.00 97.25 105 GLY A CA 1
ATOM 793 C C . GLY A 1 105 ? 7.350 -13.979 -17.148 1.00 97.25 105 GLY A C 1
ATOM 794 O O . GLY A 1 105 ? 6.392 -14.674 -16.834 1.00 97.25 105 GLY A O 1
ATOM 795 N N . THR A 1 106 ? 8.374 -13.831 -16.296 1.00 97.62 106 THR A N 1
ATOM 796 C CA . THR A 1 106 ? 8.336 -14.420 -14.947 1.00 97.62 106 THR A CA 1
ATOM 797 C C . THR A 1 106 ? 7.207 -13.796 -14.129 1.00 97.62 106 THR A C 1
ATOM 799 O O . THR A 1 106 ? 7.224 -12.592 -13.871 1.00 97.62 106 THR A O 1
ATOM 802 N N . GLY A 1 107 ? 6.256 -14.622 -13.702 1.00 96.81 107 GLY A N 1
ATOM 803 C CA . GLY A 1 107 ? 5.106 -14.213 -12.900 1.00 96.81 107 GLY A CA 1
ATOM 804 C C . GLY A 1 107 ? 5.390 -14.051 -11.393 1.00 96.81 107 GLY A C 1
ATOM 805 O O . GLY A 1 107 ? 6.545 -13.967 -10.960 1.00 96.81 107 GLY A O 1
ATOM 806 N N . PRO A 1 108 ? 4.337 -14.050 -10.552 1.00 96.62 108 PRO A N 1
ATOM 807 C CA . PRO A 1 108 ? 4.431 -13.834 -9.102 1.00 96.62 108 PRO A CA 1
ATOM 808 C C . PRO A 1 108 ? 5.026 -15.002 -8.311 1.00 96.62 108 PRO A C 1
ATOM 810 O O . PRO A 1 108 ? 5.126 -14.909 -7.087 1.00 96.62 108 PRO A O 1
ATOM 813 N N . VAL A 1 109 ? 5.357 -16.125 -8.950 1.00 97.69 109 VAL A N 1
ATOM 814 C CA . VAL A 1 109 ? 5.838 -17.336 -8.275 1.00 97.69 109 VAL A CA 1
ATOM 815 C C . VAL A 1 109 ? 7.145 -17.784 -8.907 1.00 97.69 109 VAL A C 1
ATOM 817 O O . VAL A 1 109 ? 7.241 -17.961 -10.116 1.00 97.69 109 VAL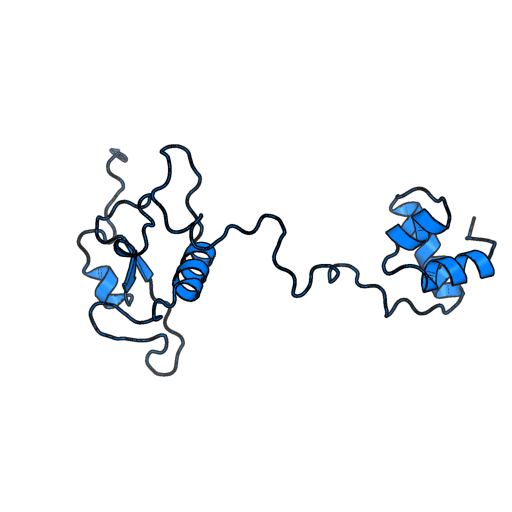 A O 1
ATOM 820 N N . TRP A 1 110 ? 8.149 -18.005 -8.065 1.00 96.56 110 TRP A N 1
ATOM 821 C CA . TRP A 1 110 ? 9.450 -18.525 -8.455 1.00 96.56 110 TRP A CA 1
ATOM 822 C C . TRP A 1 110 ? 9.862 -19.646 -7.506 1.00 96.56 110 TRP A C 1
ATOM 824 O O . TRP A 1 110 ? 9.909 -19.453 -6.290 1.00 96.56 110 TRP A O 1
ATOM 834 N N . ARG A 1 111 ? 10.147 -20.835 -8.056 1.00 95.81 111 ARG A N 1
ATOM 835 C CA . ARG A 1 111 ? 10.512 -22.046 -7.288 1.00 95.81 111 ARG A CA 1
ATOM 836 C C . ARG A 1 111 ? 9.536 -22.340 -6.134 1.00 95.81 111 ARG A C 1
ATOM 838 O O . ARG A 1 111 ? 9.952 -22.588 -5.005 1.00 95.81 111 ARG A O 1
ATOM 845 N N . GLY A 1 112 ? 8.234 -22.239 -6.411 1.00 96.50 112 GLY A N 1
ATOM 846 C CA . GLY A 1 112 ? 7.161 -22.481 -5.438 1.00 96.50 112 GLY A CA 1
ATOM 847 C C . GLY A 1 112 ? 7.004 -21.408 -4.353 1.00 96.50 112 GLY A C 1
ATOM 848 O O . GLY A 1 112 ? 6.170 -21.559 -3.467 1.00 96.50 112 GLY A O 1
ATOM 849 N N . LYS A 1 113 ? 7.779 -20.318 -4.399 1.00 96.69 113 LYS A N 1
ATOM 850 C CA . LYS A 1 113 ? 7.694 -19.205 -3.446 1.00 96.69 113 LYS A CA 1
ATOM 851 C C . LYS A 1 113 ? 7.210 -17.942 -4.140 1.00 96.69 113 LYS A C 1
ATOM 853 O O . LYS A 1 113 ? 7.445 -17.740 -5.329 1.00 96.69 113 LYS A O 1
ATOM 858 N N . ARG A 1 114 ? 6.562 -17.061 -3.378 1.00 97.06 114 ARG A N 1
ATOM 859 C CA . ARG A 1 114 ? 6.134 -15.750 -3.873 1.00 97.06 114 ARG A CA 1
ATOM 860 C C . ARG A 1 114 ? 7.348 -14.916 -4.288 1.00 97.06 114 ARG A C 1
ATOM 862 O O . ARG A 1 114 ? 8.219 -14.640 -3.466 1.00 97.06 114 ARG A O 1
ATOM 869 N N . LEU A 1 115 ? 7.357 -14.472 -5.537 1.00 97.06 115 LEU A N 1
ATOM 870 C CA . LEU A 1 115 ? 8.296 -13.508 -6.085 1.00 97.06 115 LEU A CA 1
ATOM 871 C C . LEU A 1 115 ? 7.653 -12.120 -6.094 1.00 97.06 115 LEU A C 1
ATOM 873 O O . LEU A 1 115 ? 6.536 -11.928 -6.570 1.00 97.06 115 LEU A O 1
ATOM 877 N N . VAL A 1 116 ? 8.371 -11.136 -5.563 1.00 96.50 116 VAL A N 1
ATOM 878 C CA . VAL A 1 116 ? 7.969 -9.733 -5.660 1.00 96.50 116 VAL A CA 1
ATOM 879 C C . VAL A 1 116 ? 8.595 -9.151 -6.918 1.00 96.50 116 VAL A C 1
ATOM 881 O O . VAL A 1 116 ? 9.815 -9.073 -7.019 1.00 96.50 116 VAL A O 1
ATOM 884 N N . LEU A 1 117 ? 7.757 -8.735 -7.865 1.00 97.50 117 LEU A N 1
ATOM 885 C CA . LEU A 1 117 ? 8.197 -7.967 -9.024 1.00 97.50 117 LEU A CA 1
ATOM 886 C C . LEU A 1 117 ? 8.399 -6.500 -8.638 1.00 97.50 117 LEU A C 1
ATOM 888 O O . LEU A 1 117 ? 7.586 -5.915 -7.908 1.00 97.50 117 LEU A O 1
ATOM 892 N N . GLU A 1 118 ? 9.479 -5.915 -9.128 1.00 96.19 118 GLU A N 1
ATOM 893 C CA . GLU A 1 118 ? 9.811 -4.501 -8.998 1.00 96.19 118 GLU A CA 1
ATOM 894 C C . GLU A 1 118 ? 8.995 -3.670 -9.990 1.00 96.19 118 GLU A C 1
ATOM 896 O O . GLU A 1 118 ? 8.622 -4.161 -11.053 1.00 96.19 118 GLU A O 1
ATOM 901 N N . ILE A 1 119 ? 8.707 -2.416 -9.638 1.00 96.56 119 ILE A N 1
ATOM 902 C CA . ILE A 1 119 ? 8.120 -1.445 -10.570 1.00 96.56 119 ILE A CA 1
ATOM 903 C C . ILE A 1 119 ? 9.261 -0.581 -11.086 1.00 96.56 119 ILE A C 1
ATOM 905 O O . ILE A 1 119 ? 9.884 0.136 -10.304 1.00 96.56 119 ILE A O 1
ATOM 909 N N . ASP A 1 120 ? 9.503 -0.649 -12.388 1.00 95.44 120 ASP A N 1
ATOM 910 C CA . ASP A 1 120 ? 10.522 0.131 -13.081 1.00 95.44 120 ASP A CA 1
ATOM 911 C C . ASP A 1 120 ? 9.876 1.222 -13.937 1.00 95.44 120 ASP A C 1
ATOM 913 O O . ASP A 1 120 ? 8.835 1.010 -14.567 1.00 95.44 120 ASP A O 1
ATOM 917 N N . HIS A 1 121 ? 10.525 2.385 -13.963 1.00 95.25 121 HIS A N 1
ATOM 918 C CA . HIS A 1 121 ? 10.186 3.502 -14.838 1.00 95.25 121 HIS A CA 1
ATOM 919 C C . HIS A 1 121 ? 11.040 3.401 -16.099 1.00 95.25 121 HIS A C 1
ATOM 921 O O . HIS A 1 121 ? 12.260 3.538 -16.020 1.00 95.25 121 HIS A O 1
ATOM 927 N N . VAL A 1 122 ? 10.415 3.219 -17.264 1.00 94.50 122 VAL A N 1
ATOM 928 C CA . VAL A 1 122 ? 11.115 3.033 -18.549 1.00 94.50 122 VAL A CA 1
ATOM 929 C C . VAL A 1 122 ? 12.062 4.199 -18.845 1.00 94.50 122 VAL A C 1
ATOM 931 O O . VAL A 1 122 ? 13.197 3.985 -19.268 1.00 94.50 122 VAL A O 1
ATOM 934 N N . ASN A 1 123 ? 11.629 5.432 -18.576 1.00 93.31 123 ASN A N 1
ATOM 935 C CA . ASN A 1 123 ? 12.452 6.634 -18.736 1.00 93.31 123 ASN A CA 1
ATOM 936 C C . ASN A 1 123 ? 13.385 6.939 -17.544 1.00 93.31 123 ASN A C 1
ATOM 938 O O . ASN A 1 123 ? 14.153 7.899 -17.599 1.00 93.31 123 ASN A O 1
ATOM 942 N N . GLY A 1 124 ? 13.307 6.170 -16.456 1.00 90.81 124 GLY A N 1
ATOM 943 C CA . GLY A 1 124 ? 14.058 6.401 -15.223 1.00 90.81 124 GLY A CA 1
ATOM 944 C C . GLY A 1 124 ? 13.637 7.623 -14.399 1.00 90.81 124 GLY A C 1
ATOM 945 O O . GLY A 1 124 ? 14.304 7.924 -13.409 1.00 90.81 124 GLY A O 1
ATOM 946 N N . ASP A 1 125 ? 12.565 8.329 -14.772 1.00 91.12 125 ASP A N 1
ATOM 947 C CA . ASP A 1 125 ? 12.006 9.442 -14.001 1.00 91.12 125 ASP A CA 1
ATOM 948 C C . ASP A 1 125 ? 11.015 8.908 -12.948 1.00 91.12 125 ASP A C 1
ATOM 950 O O . ASP A 1 125 ? 9.887 8.544 -13.294 1.00 91.12 125 ASP A O 1
ATOM 954 N N . PRO A 1 126 ? 11.363 8.924 -11.645 1.00 90.69 126 PRO A N 1
ATOM 955 C CA . PRO A 1 126 ? 10.492 8.424 -10.581 1.00 90.69 126 PRO A CA 1
ATOM 956 C C . PRO A 1 126 ? 9.233 9.282 -10.353 1.00 90.69 126 PRO A C 1
ATOM 958 O O . PRO A 1 126 ? 8.447 8.984 -9.446 1.00 90.69 126 PRO A O 1
ATOM 961 N N . ARG A 1 127 ? 9.059 10.386 -11.094 1.00 93.56 127 ARG A N 1
ATOM 962 C CA . ARG A 1 127 ? 7.863 11.242 -11.069 1.00 93.56 127 ARG A CA 1
ATOM 963 C C . ARG A 1 127 ? 6.916 10.999 -12.239 1.00 93.56 127 ARG A C 1
ATOM 965 O O . ARG A 1 127 ? 5.804 11.530 -12.219 1.00 93.56 127 ARG A O 1
ATOM 972 N N . ASP A 1 128 ? 7.308 10.209 -13.231 1.00 96.00 128 ASP A N 1
ATOM 973 C CA . ASP A 1 128 ? 6.463 9.902 -14.379 1.00 96.00 128 ASP A CA 1
ATOM 974 C C . ASP A 1 128 ? 5.746 8.559 -14.198 1.00 96.00 128 ASP A C 1
ATOM 976 O O . ASP A 1 128 ? 6.166 7.532 -14.720 1.00 96.00 128 ASP A O 1
ATOM 980 N N . ASN A 1 129 ? 4.641 8.549 -13.449 1.00 97.19 129 ASN A N 1
ATOM 981 C CA . ASN A 1 129 ? 3.881 7.320 -13.187 1.00 97.19 129 ASN A CA 1
ATOM 982 C C . ASN A 1 129 ? 2.826 7.020 -14.257 1.00 97.19 129 ASN A C 1
ATOM 984 O O . ASN A 1 129 ? 1.905 6.251 -13.993 1.00 97.19 129 ASN A O 1
ATOM 988 N N . ARG A 1 130 ? 2.898 7.644 -15.440 1.00 97.75 130 ARG A N 1
ATOM 989 C CA . ARG A 1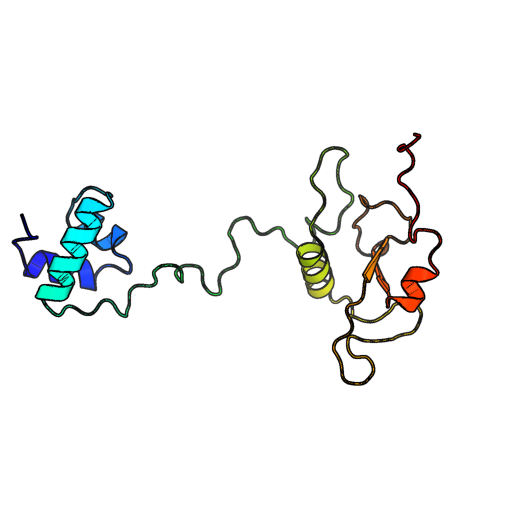 130 ? 1.958 7.335 -16.525 1.00 97.75 130 ARG A CA 1
ATOM 990 C C . ARG A 1 130 ? 2.015 5.842 -16.841 1.00 97.75 130 ARG A C 1
ATOM 992 O O . ARG A 1 130 ? 3.099 5.267 -16.871 1.00 97.75 130 ARG A O 1
ATOM 999 N N . LEU A 1 131 ? 0.856 5.242 -17.108 1.00 96.69 131 LEU A N 1
ATOM 1000 C CA . LEU A 1 131 ? 0.701 3.795 -17.296 1.00 96.69 131 LEU A CA 1
ATOM 1001 C C . LEU A 1 131 ? 1.744 3.195 -18.256 1.00 96.69 131 LEU A C 1
ATOM 1003 O O . LEU A 1 131 ? 2.410 2.233 -17.900 1.00 96.69 131 LEU A O 1
ATOM 1007 N N . GLY A 1 132 ? 1.958 3.812 -19.422 1.00 95.75 132 GLY A N 1
ATOM 1008 C CA . GLY A 1 132 ? 2.934 3.333 -20.413 1.00 95.75 132 GLY A CA 1
ATOM 1009 C C . GLY A 1 132 ? 4.411 3.499 -20.027 1.00 95.75 132 GLY A C 1
ATOM 1010 O O . GLY A 1 132 ? 5.275 2.951 -20.703 1.00 95.75 132 GLY A O 1
ATOM 1011 N N . ASN A 1 133 ? 4.721 4.250 -18.967 1.00 97.06 133 ASN A N 1
ATOM 1012 C CA . ASN A 1 133 ? 6.085 4.420 -18.462 1.00 97.06 133 ASN A CA 1
ATOM 1013 C C . ASN A 1 133 ? 6.417 3.456 -17.312 1.00 97.06 133 ASN A C 1
ATOM 1015 O O . ASN A 1 133 ? 7.583 3.340 -16.942 1.00 97.06 133 ASN A O 1
ATOM 1019 N N . LEU A 1 134 ? 5.424 2.772 -16.741 1.00 97.12 134 LEU A N 1
ATOM 1020 C CA . LEU A 1 134 ? 5.622 1.800 -15.669 1.00 97.12 134 LEU A CA 1
ATOM 1021 C C . LEU A 1 134 ? 5.619 0.379 -16.225 1.00 97.12 134 LEU A C 1
ATOM 1023 O O . LEU A 1 134 ? 4.800 0.029 -17.070 1.00 97.12 134 LEU A O 1
ATOM 1027 N N . ARG A 1 135 ? 6.503 -0.467 -15.700 1.00 96.50 135 ARG A N 1
ATOM 1028 C CA . ARG A 1 135 ? 6.512 -1.903 -15.998 1.00 96.50 135 ARG A CA 1
ATOM 1029 C C . ARG A 1 135 ? 6.899 -2.717 -14.776 1.00 96.50 135 ARG A C 1
ATOM 1031 O O . ARG A 1 135 ? 7.709 -2.275 -13.962 1.00 96.50 135 ARG A O 1
ATOM 1038 N N . TYR A 1 136 ? 6.355 -3.923 -14.676 1.00 98.19 136 TYR A N 1
ATOM 1039 C CA . TYR A 1 136 ? 6.841 -4.905 -13.718 1.00 98.19 136 TYR A CA 1
ATOM 1040 C C . TYR A 1 136 ? 8.089 -5.597 -14.255 1.00 98.19 136 TYR A C 1
ATOM 1042 O O . TYR A 1 136 ? 8.133 -5.988 -15.419 1.00 98.19 136 TYR A O 1
ATOM 1050 N N . LEU A 1 137 ? 9.097 -5.770 -13.404 1.00 97.62 137 LEU A N 1
ATOM 1051 C CA . LEU A 1 137 ? 10.307 -6.531 -13.707 1.00 97.62 137 LEU A CA 1
ATOM 1052 C C . LEU A 1 137 ? 10.617 -7.501 -12.569 1.00 97.62 137 LEU A C 1
ATOM 1054 O O . LEU A 1 137 ? 10.490 -7.160 -11.395 1.00 97.62 137 LEU A O 1
ATOM 1058 N N . CYS A 1 138 ? 11.067 -8.713 -12.893 1.00 97.38 138 CYS A N 1
ATOM 1059 C CA . CYS A 1 138 ? 11.638 -9.592 -11.877 1.00 97.38 138 CYS A CA 1
ATOM 1060 C C . CYS A 1 138 ? 12.974 -9.014 -11.372 1.00 97.38 138 CYS A C 1
ATOM 1062 O O . CYS A 1 138 ? 13.612 -8.245 -12.099 1.00 97.38 138 CYS A O 1
ATOM 1064 N N . PRO A 1 139 ? 13.441 -9.390 -10.168 1.00 95.50 139 PRO A N 1
ATOM 1065 C CA . PRO A 1 139 ? 14.681 -8.851 -9.607 1.00 95.50 139 PRO A CA 1
ATOM 1066 C C . PRO A 1 139 ? 15.897 -8.991 -10.537 1.00 95.50 139 PRO A C 1
ATOM 1068 O O . PRO A 1 139 ? 16.691 -8.062 -10.647 1.00 95.50 139 PRO A O 1
ATOM 1071 N N . SER A 1 140 ? 16.002 -10.107 -11.265 1.00 95.94 140 SER A N 1
ATOM 1072 C CA . SER A 1 140 ? 17.101 -10.370 -12.203 1.00 95.94 140 SER A CA 1
ATOM 1073 C C . SER A 1 140 ? 17.045 -9.515 -13.470 1.00 95.94 140 SER A C 1
ATOM 1075 O O . SER A 1 140 ? 18.081 -9.105 -13.978 1.00 95.94 140 SER A O 1
ATOM 1077 N N . CYS A 1 141 ? 15.857 -9.241 -14.010 1.00 96.62 141 CYS A N 1
ATOM 1078 C CA . CYS A 1 141 ? 15.705 -8.340 -15.153 1.00 96.62 141 CYS A CA 1
ATOM 1079 C C . CYS A 1 141 ? 15.856 -6.878 -14.728 1.00 96.62 141 CYS A C 1
ATOM 1081 O O . CYS A 1 141 ? 16.460 -6.082 -15.441 1.00 96.62 141 CYS A O 1
ATOM 1083 N N . HIS A 1 142 ? 15.340 -6.526 -13.550 1.00 95.50 142 HIS A N 1
ATOM 1084 C CA . HIS A 1 142 ? 15.474 -5.186 -12.996 1.00 95.50 142 HIS A CA 1
ATOM 1085 C C . HIS A 1 142 ? 16.938 -4.831 -12.719 1.00 95.50 142 HIS A C 1
ATOM 1087 O O . HIS A 1 142 ? 17.345 -3.711 -12.996 1.00 95.50 142 HIS A O 1
ATOM 1093 N N . SER A 1 143 ? 17.760 -5.777 -12.248 1.00 94.94 143 SER A N 1
ATOM 1094 C CA . SER A 1 143 ? 19.188 -5.526 -12.013 1.00 94.94 143 SER A CA 1
ATOM 1095 C C . SER A 1 143 ? 19.981 -5.186 -13.280 1.00 94.94 143 SER A C 1
ATOM 1097 O O . SER A 1 143 ? 21.085 -4.660 -13.183 1.00 94.94 143 SER A O 1
ATOM 1099 N N . GLN A 1 144 ? 19.434 -5.494 -14.459 1.00 94.00 144 GLN A N 1
ATOM 1100 C CA . GLN A 1 144 ? 20.056 -5.247 -15.761 1.00 94.00 144 GLN A CA 1
ATOM 1101 C C . GLN A 1 144 ? 19.617 -3.913 -16.386 1.00 94.00 144 GLN A C 1
ATOM 1103 O O . GLN A 1 144 ? 20.093 -3.556 -17.463 1.00 94.00 144 GLN A O 1
ATOM 1108 N N . THR A 1 145 ? 18.705 -3.161 -15.757 1.00 90.00 145 THR A N 1
ATOM 1109 C CA . THR A 1 145 ? 18.280 -1.867 -16.302 1.00 90.00 145 THR A CA 1
ATOM 1110 C C . THR A 1 145 ? 19.368 -0.812 -16.111 1.00 90.00 145 THR A C 1
ATOM 1112 O O . THR A 1 145 ? 20.070 -0.772 -15.102 1.00 90.00 145 THR A O 1
ATOM 1115 N N . ALA A 1 146 ? 19.471 0.128 -17.055 1.00 85.44 146 ALA A N 1
ATOM 1116 C CA . ALA A 1 146 ? 20.402 1.254 -16.945 1.00 85.44 146 ALA A CA 1
ATOM 1117 C C . ALA A 1 146 ? 20.088 2.190 -15.758 1.00 85.44 146 ALA A C 1
ATOM 1119 O O . ALA A 1 146 ? 20.905 3.038 -15.402 1.00 85.44 146 ALA A O 1
ATOM 1120 N N . THR A 1 147 ? 18.888 2.085 -15.183 1.00 79.12 147 THR A N 1
ATOM 1121 C CA . THR A 1 147 ? 18.399 2.844 -14.025 1.00 79.12 147 THR A CA 1
ATOM 1122 C C . THR A 1 147 ? 18.720 2.158 -12.697 1.00 79.12 147 THR A C 1
ATOM 1124 O O . THR A 1 147 ? 18.665 2.812 -11.653 1.00 79.12 147 THR A O 1
ATOM 1127 N N . HIS A 1 148 ? 19.103 0.879 -12.722 1.00 82.75 148 HIS A N 1
ATOM 1128 C CA . HIS A 1 148 ? 19.372 0.093 -11.530 1.00 82.75 148 HIS A CA 1
ATOM 1129 C C . HIS A 1 148 ? 20.546 0.656 -10.724 1.00 82.75 148 HIS A C 1
ATOM 1131 O O . HIS A 1 148 ? 21.613 0.942 -11.264 1.00 82.75 148 HIS A O 1
ATOM 1137 N N . SER A 1 149 ? 20.348 0.814 -9.411 1.00 76.00 149 SER A N 1
ATOM 1138 C CA . SER A 1 149 ? 21.378 1.249 -8.453 1.00 76.00 149 SER A CA 1
ATOM 1139 C C . SER A 1 149 ? 22.097 2.562 -8.804 1.00 76.00 149 SER A C 1
ATOM 1141 O O . SER A 1 149 ? 23.147 2.872 -8.239 1.00 76.00 149 SER A O 1
ATOM 1143 N N . ARG A 1 150 ? 21.531 3.384 -9.701 1.00 70.69 150 ARG A N 1
ATOM 1144 C CA . ARG A 1 150 ? 22.113 4.683 -10.038 1.00 70.69 150 ARG A CA 1
ATOM 1145 C C . ARG A 1 150 ? 21.997 5.642 -8.848 1.00 70.69 150 ARG A C 1
ATOM 1147 O O . ARG A 1 150 ? 20.887 5.866 -8.354 1.00 70.69 150 ARG A O 1
ATOM 1154 N N . PRO A 1 151 ? 23.101 6.276 -8.413 1.00 59.34 151 PRO A N 1
ATOM 1155 C CA . PRO A 1 151 ? 23.025 7.343 -7.428 1.00 59.34 151 PRO A CA 1
ATOM 1156 C C . PRO A 1 151 ? 22.194 8.503 -7.988 1.00 59.34 151 PRO A C 1
ATOM 1158 O O . PRO A 1 151 ? 22.229 8.801 -9.186 1.00 59.34 151 PRO A O 1
ATOM 1161 N N . ARG A 1 152 ? 21.422 9.169 -7.120 1.00 59.50 152 ARG A N 1
ATOM 1162 C CA . ARG A 1 152 ? 20.637 10.348 -7.515 1.00 59.50 152 ARG A CA 1
ATOM 1163 C C . ARG A 1 152 ? 21.580 11.382 -8.132 1.00 59.50 152 ARG A C 1
ATOM 1165 O O . ARG A 1 152 ? 22.533 11.799 -7.473 1.00 59.50 152 ARG A O 1
ATOM 1172 N N . LYS A 1 153 ? 21.303 11.825 -9.365 1.00 52.47 153 LYS A N 1
ATOM 1173 C CA . LYS A 1 153 ? 21.986 12.989 -9.950 1.00 52.47 153 LYS A CA 1
ATOM 1174 C C . LYS A 1 153 ? 21.740 14.180 -9.014 1.00 52.47 153 LYS A C 1
ATOM 1176 O O . LYS A 1 153 ? 20.614 14.654 -8.925 1.00 52.47 153 LYS A O 1
ATOM 1181 N N . GLY A 1 154 ? 22.764 14.577 -8.256 1.00 51.47 154 GLY A N 1
ATOM 1182 C CA . GLY A 1 154 ? 22.685 15.634 -7.239 1.00 51.47 154 GLY A CA 1
ATOM 1183 C C . GLY A 1 154 ? 23.268 15.271 -5.869 1.00 51.47 154 GLY A C 1
ATOM 1184 O O . GLY A 1 154 ? 23.545 16.171 -5.090 1.00 51.47 154 GLY A O 1
ATOM 1185 N N . ALA A 1 155 ? 23.531 13.992 -5.580 1.00 48.12 155 ALA A N 1
ATOM 1186 C CA . ALA A 1 155 ? 24.327 13.599 -4.413 1.00 48.12 155 ALA A CA 1
ATOM 1187 C C . ALA A 1 155 ? 25.820 13.576 -4.785 1.00 48.12 155 ALA A C 1
ATOM 1189 O O . ALA A 1 155 ? 26.436 12.514 -4.849 1.00 48.12 155 ALA A O 1
ATOM 1190 N N . ARG A 1 156 ? 26.393 14.739 -5.122 1.00 42.41 156 ARG A N 1
ATOM 1191 C CA . ARG A 1 156 ? 27.854 14.889 -5.087 1.00 42.41 156 ARG A CA 1
ATOM 1192 C C . ARG A 1 156 ? 28.251 14.993 -3.612 1.00 42.41 156 ARG A C 1
ATOM 1194 O O . ARG A 1 156 ? 27.636 15.766 -2.882 1.00 42.41 156 ARG A O 1
ATOM 1201 N N . ARG A 1 157 ? 29.183 14.135 -3.193 1.00 49.12 157 ARG A N 1
ATOM 1202 C CA . ARG A 1 157 ? 29.947 14.316 -1.954 1.00 49.12 157 ARG A CA 1
ATOM 1203 C C . ARG A 1 157 ? 30.781 15.585 -2.049 1.00 49.12 157 ARG A C 1
ATOM 1205 O O . ARG A 1 157 ? 31.164 15.921 -3.195 1.00 49.12 157 ARG A O 1
#

pLDDT: mean 89.56, std 11.14, range [42.41, 98.19]

Foldseek 3Di:
DAPPDPVQLQVQLVPDLDLVSSCVSVVHDPDPVVSVRSVVNCVVSVHDNVSRCPVNPCPPPDDPPQDALVSQQAQDDPPDDHDDPVSLVVSCVVVVNAQAAPPPRHHQDDPNDGFDWDWAFCVLPSRNNHNVRIGTHGPVRLCPDPNPPDDPPPPDD

Radius of gyration: 26.04 Å; chains: 1; bounding box: 64×42×60 Å

Secondary structure (DSSP, 8-state):
-----HHHHHHHHHT-SSHHHHHHHTT----HHHHHHHHHHHHHTT---TT--GGGTTTTSPPTTPPPHHHHSSBPPSSSPPPPHHHHHHHHHHTT--SS-TTT---SEETTEEPPPEEEETTS-TTB--GGGEEEE-HHHHTTSTTTTPPPTT---